Protein AF-A0A9D5J199-F1 (afdb_monomer_lite)

Radius of gyration: 12.13 Å; chains: 1; bounding box: 34×20×34 Å

Structure (mmCIF, N/CA/C/O backbone):
data_AF-A0A9D5J199-F1
#
_entry.id   AF-A0A9D5J199-F1
#
loop_
_atom_site.group_PDB
_atom_site.id
_atom_site.type_symbol
_atom_site.label_atom_id
_atom_site.label_alt_id
_atom_site.label_comp_id
_atom_site.label_asym_id
_atom_site.label_entity_id
_atom_site.label_seq_id
_atom_site.pdbx_PDB_ins_code
_atom_site.Cartn_x
_atom_site.Cartn_y
_atom_site.Cartn_z
_atom_site.occupancy
_atom_site.B_iso_or_equiv
_atom_site.auth_seq_id
_atom_site.auth_comp_id
_atom_site.auth_asym_id
_atom_site.auth_atom_id
_atom_site.pdbx_PDB_model_num
ATOM 1 N N . PRO A 1 1 ? 0.058 2.906 19.570 1.00 68.75 1 PRO A N 1
ATOM 2 C CA . PRO A 1 1 ? -0.098 1.990 18.413 1.00 68.75 1 PRO A CA 1
ATOM 3 C C . PRO A 1 1 ? -0.538 2.831 17.213 1.00 68.75 1 PRO A C 1
ATOM 5 O O . PRO A 1 1 ? -1.228 3.815 17.457 1.00 68.75 1 PRO A O 1
ATOM 8 N N . PRO A 1 2 ? -0.115 2.532 15.976 1.00 78.44 2 PRO A N 1
ATOM 9 C CA . PRO A 1 2 ? -0.611 3.261 14.811 1.00 78.44 2 PRO A CA 1
ATOM 10 C C . PRO A 1 2 ? -2.125 3.070 14.674 1.00 78.44 2 PRO A C 1
ATOM 12 O O . PRO A 1 2 ? -2.638 1.989 14.974 1.00 78.44 2 PRO A O 1
ATOM 15 N N . ASP A 1 3 ? -2.821 4.106 14.216 1.00 88.69 3 ASP A N 1
ATOM 16 C CA . ASP A 1 3 ? -4.263 4.034 13.999 1.00 88.69 3 ASP A CA 1
ATOM 17 C C . ASP A 1 3 ? -4.595 3.039 12.872 1.00 88.69 3 ASP A C 1
ATOM 19 O O . ASP A 1 3 ? -3.920 3.037 11.830 1.00 88.69 3 ASP A O 1
ATOM 23 N N . PRO A 1 4 ? -5.634 2.195 13.034 1.00 91.88 4 PRO A N 1
ATOM 24 C CA . PRO A 1 4 ? -6.099 1.317 11.969 1.00 91.88 4 PRO A CA 1
ATOM 25 C C . PRO A 1 4 ? -6.413 2.113 10.702 1.00 91.88 4 PRO A C 1
ATOM 27 O O . PRO A 1 4 ? -7.130 3.113 10.741 1.00 91.88 4 PRO A O 1
ATOM 30 N N . SER A 1 5 ? -5.865 1.662 9.578 1.00 95.00 5 SER A N 1
ATOM 31 C CA . SER A 1 5 ? -5.922 2.387 8.311 1.00 95.00 5 SER A CA 1
ATOM 32 C C . SER A 1 5 ? -6.186 1.440 7.145 1.00 95.00 5 SER A C 1
ATOM 34 O O . SER A 1 5 ? -5.791 0.273 7.179 1.00 95.00 5 SER A O 1
ATOM 36 N N . VAL A 1 6 ? -6.808 1.967 6.094 1.00 95.69 6 VAL A N 1
ATOM 37 C CA . VAL A 1 6 ? -6.933 1.314 4.787 1.00 95.69 6 VAL A CA 1
ATOM 38 C C . VAL A 1 6 ? -5.907 1.932 3.847 1.00 95.69 6 VAL A C 1
ATOM 40 O O . VAL A 1 6 ? -5.825 3.154 3.734 1.00 95.69 6 VAL A O 1
ATOM 43 N N . TYR A 1 7 ? -5.128 1.094 3.167 1.00 95.81 7 TYR A N 1
ATOM 44 C CA . TYR A 1 7 ? -4.159 1.535 2.168 1.00 95.81 7 TYR A CA 1
ATOM 45 C C . TYR A 1 7 ? -4.651 1.156 0.776 1.00 95.81 7 TYR A C 1
ATOM 47 O O . TYR A 1 7 ? -4.938 -0.012 0.517 1.00 95.81 7 TYR A O 1
ATOM 55 N N . VAL A 1 8 ? -4.737 2.141 -0.113 1.00 96.00 8 VAL A N 1
ATOM 56 C CA . VAL A 1 8 ? -5.217 1.973 -1.489 1.00 96.00 8 VAL A CA 1
ATOM 57 C C . VAL A 1 8 ? -4.125 2.404 -2.454 1.00 96.00 8 VAL A C 1
ATOM 59 O O . VAL A 1 8 ? -3.612 3.517 -2.356 1.00 96.00 8 VAL A O 1
ATOM 62 N N . LEU A 1 9 ? -3.779 1.526 -3.391 1.00 95.44 9 LEU A N 1
ATOM 63 C CA . LEU A 1 9 ? -2.841 1.816 -4.470 1.00 95.44 9 LEU A CA 1
ATOM 64 C C . LEU A 1 9 ? -3.590 2.431 -5.658 1.00 95.44 9 LEU A C 1
ATOM 66 O O . LEU A 1 9 ? -4.445 1.773 -6.244 1.00 95.44 9 LEU A O 1
ATOM 70 N N . ASP 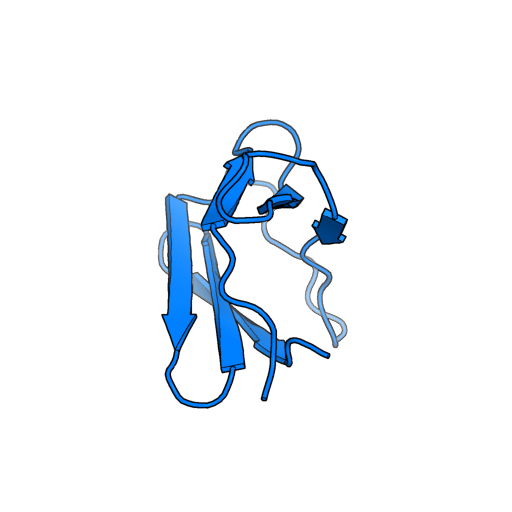A 1 10 ? -3.237 3.658 -6.033 1.00 93.31 10 ASP A N 1
ATOM 71 C CA . ASP A 1 10 ? -3.548 4.210 -7.352 1.00 93.31 10 ASP A CA 1
ATOM 72 C C . ASP A 1 10 ? -2.471 3.741 -8.339 1.00 93.31 10 ASP A C 1
ATOM 74 O O . ASP A 1 10 ? -1.282 4.006 -8.155 1.00 93.31 10 ASP A O 1
ATOM 78 N N . THR A 1 11 ? -2.880 2.997 -9.367 1.00 90.25 11 THR A N 1
ATOM 79 C CA . THR A 1 11 ? -1.977 2.410 -10.365 1.00 90.25 11 THR A CA 1
ATOM 80 C C . THR A 1 11 ? -1.656 3.349 -11.531 1.00 90.25 11 THR A C 1
ATOM 82 O O . THR A 1 11 ? -0.775 3.022 -12.331 1.00 90.25 11 THR A O 1
ATOM 85 N N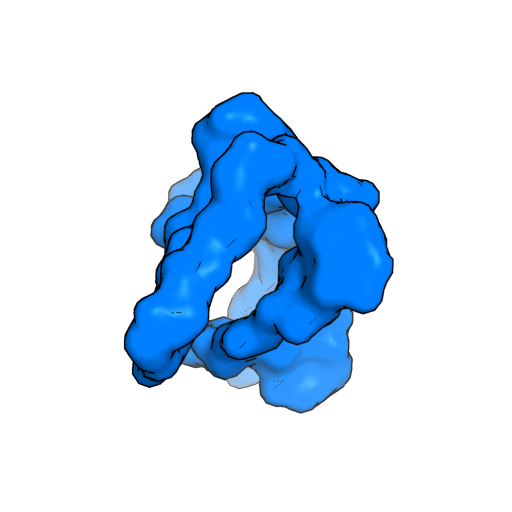 . VAL A 1 12 ? -2.365 4.480 -11.655 1.00 86.25 12 VAL A N 1
ATOM 86 C CA . VAL A 1 12 ? -2.166 5.484 -12.716 1.00 86.25 12 VAL A CA 1
ATOM 87 C C . VAL A 1 12 ? -1.113 6.496 -12.286 1.00 86.25 12 VAL A C 1
ATOM 89 O O . VAL A 1 12 ? -0.085 6.640 -12.944 1.00 86.25 12 VAL A O 1
ATOM 92 N N . GLY A 1 13 ? -1.341 7.170 -11.160 1.00 78.81 13 GLY A N 1
ATOM 93 C CA . GLY A 1 13 ? -0.322 7.954 -10.477 1.00 78.81 13 GLY A CA 1
ATOM 94 C C . GLY A 1 13 ? 0.176 7.114 -9.313 1.00 78.81 13 GLY A C 1
ATOM 95 O O . GLY A 1 13 ? -0.512 7.148 -8.297 1.00 78.81 13 GLY A O 1
ATOM 96 N N . PRO A 1 14 ? 1.284 6.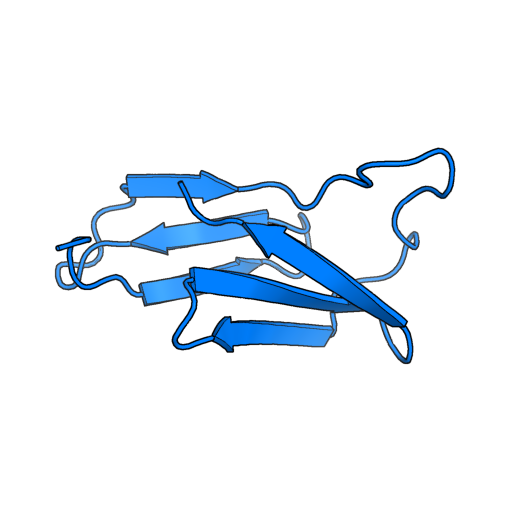345 -9.440 1.00 83.31 14 PRO A N 1
ATOM 97 C CA . PRO A 1 14 ? 1.707 5.324 -8.478 1.00 83.31 14 PRO A CA 1
ATOM 98 C C . PRO A 1 14 ? 1.837 5.930 -7.083 1.00 83.31 14 PRO A C 1
ATOM 100 O O . PRO A 1 14 ? 2.878 6.453 -6.697 1.00 83.31 14 PRO A O 1
ATOM 103 N N . THR A 1 15 ? 0.742 5.907 -6.338 1.00 92.31 15 THR A N 1
ATOM 104 C CA . THR A 1 15 ? 0.589 6.564 -5.048 1.00 92.31 15 THR A CA 1
ATOM 105 C C . THR A 1 15 ? -0.224 5.653 -4.159 1.00 92.31 15 THR A C 1
ATOM 107 O O . THR A 1 15 ? -1.148 4.966 -4.588 1.00 92.31 15 THR A O 1
ATOM 110 N N . ILE A 1 16 ? 0.166 5.611 -2.897 1.00 94.81 16 ILE A N 1
ATOM 111 C CA . ILE A 1 16 ? -0.484 4.819 -1.872 1.00 94.81 16 ILE A CA 1
ATOM 112 C C . ILE A 1 16 ? -1.226 5.807 -0.987 1.00 94.81 16 ILE A C 1
ATOM 114 O O . ILE A 1 16 ? -0.617 6.601 -0.268 1.00 94.81 16 ILE A O 1
ATOM 118 N N . ASN A 1 17 ? -2.545 5.766 -1.058 1.00 95.50 17 ASN A N 1
ATOM 119 C CA . ASN A 1 17 ? -3.428 6.600 -0.265 1.00 95.50 17 ASN A CA 1
ATOM 120 C C . ASN A 1 17 ? -3.757 5.870 1.037 1.00 95.50 17 ASN A C 1
ATOM 122 O O . ASN A 1 17 ? -4.241 4.738 1.017 1.00 95.50 17 ASN A O 1
ATOM 126 N N . GLN A 1 18 ? -3.472 6.511 2.165 1.00 96.06 18 GLN A N 1
ATOM 127 C CA . GLN A 1 18 ? -3.821 6.033 3.494 1.00 96.06 18 GLN A CA 1
ATOM 128 C C . GLN A 1 18 ? -5.098 6.727 3.953 1.00 96.06 18 GLN A C 1
ATOM 130 O O . GLN A 1 18 ? -5.137 7.954 4.079 1.00 96.06 18 GLN A O 1
ATOM 135 N N . PHE A 1 19 ? -6.106 5.928 4.270 1.00 97.06 19 PHE A N 1
ATOM 136 C CA . PHE A 1 19 ? -7.374 6.379 4.817 1.00 97.06 19 PHE A CA 1
ATOM 137 C C . PHE A 1 19 ? -7.560 5.879 6.246 1.00 97.06 19 PHE A C 1
ATOM 139 O O . PHE A 1 19 ? -7.147 4.765 6.573 1.00 97.06 19 PHE A O 1
ATOM 146 N N . SER A 1 20 ? -8.252 6.661 7.076 1.00 96.75 20 SER A N 1
ATOM 147 C CA . SER A 1 20 ? -8.821 6.126 8.316 1.00 96.75 20 SER A CA 1
ATOM 148 C C . SER A 1 20 ? -9.925 5.108 8.002 1.00 96.75 20 SER A C 1
ATOM 150 O O . SER A 1 20 ? -10.414 5.024 6.873 1.00 96.75 20 SER A O 1
ATOM 152 N N . LEU A 1 21 ? -10.393 4.368 9.010 1.00 96.19 21 LEU A N 1
ATOM 153 C CA . LEU A 1 21 ? -11.547 3.474 8.837 1.00 96.19 21 LEU A CA 1
ATOM 154 C C . LEU A 1 21 ? -12.857 4.213 8.498 1.00 96.19 21 LEU A C 1
ATOM 156 O O . LEU A 1 21 ? -13.770 3.589 7.968 1.00 96.19 21 LEU A O 1
ATOM 160 N N . GLN A 1 22 ? -12.955 5.525 8.753 1.00 97.38 22 GLN A N 1
ATOM 161 C CA . GLN A 1 22 ? -14.076 6.353 8.273 1.00 97.38 22 GLN A CA 1
ATOM 162 C C . GLN A 1 22 ? -13.858 6.903 6.853 1.00 97.38 22 GLN A C 1
ATOM 164 O O . GLN A 1 22 ? -14.609 7.772 6.421 1.00 97.38 22 GLN A O 1
ATOM 169 N N . LEU A 1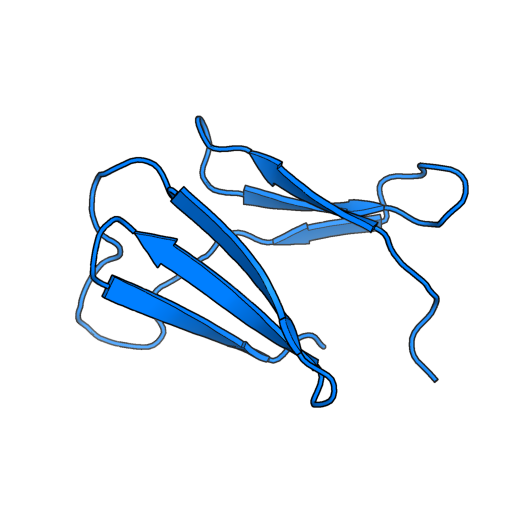 23 ? -12.837 6.423 6.134 1.00 96.56 23 LEU A N 1
ATOM 170 C CA . LEU A 1 23 ? -12.487 6.840 4.772 1.00 96.56 23 LEU A CA 1
ATOM 171 C C . LEU A 1 23 ? -12.037 8.303 4.647 1.00 96.56 23 LEU A C 1
ATOM 173 O O . LEU A 1 23 ? -12.056 8.875 3.559 1.00 96.56 23 LEU A O 1
ATOM 177 N N . ASN A 1 24 ? -11.554 8.901 5.738 1.00 97.69 24 ASN A N 1
ATOM 178 C CA . ASN A 1 24 ? -10.875 10.191 5.665 1.00 97.69 24 ASN A CA 1
ATOM 179 C C . ASN A 1 24 ? -9.461 9.987 5.123 1.00 97.69 24 ASN A C 1
ATOM 181 O O . ASN A 1 24 ? -8.711 9.181 5.677 1.00 97.69 24 ASN A O 1
ATOM 185 N N . LEU A 1 25 ? -9.081 10.723 4.075 1.00 96.75 25 LEU A N 1
ATOM 186 C CA . LEU A 1 25 ? -7.712 10.699 3.561 1.00 96.75 25 LEU A CA 1
ATOM 187 C C . LEU A 1 25 ? -6.769 11.301 4.608 1.00 96.75 25 LEU A C 1
ATOM 189 O O . LEU A 1 25 ? -6.876 12.475 4.951 1.00 96.75 25 LEU A O 1
ATOM 193 N N . GLN A 1 26 ? -5.838 10.493 5.107 1.00 95.62 26 GLN A N 1
ATOM 194 C CA . GLN A 1 26 ? -4.859 10.911 6.111 1.00 95.62 26 GLN A CA 1
ATOM 195 C C . GLN A 1 26 ? -3.508 11.247 5.484 1.00 95.62 26 GLN A C 1
ATOM 197 O O . GLN A 1 26 ? -2.798 12.128 5.971 1.00 95.62 26 GLN A O 1
ATOM 202 N N . ARG A 1 27 ? -3.115 10.516 4.433 1.00 93.44 27 ARG A N 1
ATOM 203 C CA . ARG A 1 27 ? -1.805 10.679 3.796 1.00 93.44 27 ARG A CA 1
ATOM 204 C C . ARG A 1 27 ? -1.789 10.124 2.380 1.00 93.44 27 ARG A C 1
ATOM 206 O O . ARG A 1 27 ? -2.418 9.109 2.107 1.00 93.44 27 ARG A O 1
ATOM 213 N N . GLN A 1 28 ? -0.974 10.731 1.526 1.00 94.25 28 GLN A N 1
ATOM 214 C CA . GLN A 1 28 ? -0.567 10.163 0.248 1.00 94.25 28 GLN A CA 1
ATOM 215 C C . GLN A 1 28 ? 0.935 9.875 0.292 1.00 94.25 28 GLN A C 1
ATOM 217 O O . GLN A 1 28 ? 1.738 10.741 0.644 1.00 94.25 28 GLN A O 1
ATOM 222 N N . LEU A 1 29 ? 1.313 8.638 -0.011 1.00 91.25 29 LEU A N 1
ATOM 223 C CA . LEU A 1 29 ? 2.697 8.184 -0.066 1.00 91.25 29 LEU A CA 1
ATOM 224 C C . LEU A 1 29 ? 3.049 7.910 -1.526 1.00 91.25 29 LEU A C 1
ATOM 226 O O . LEU A 1 29 ? 2.391 7.107 -2.183 1.00 91.25 29 LEU A O 1
ATOM 230 N N . SER A 1 30 ? 4.100 8.537 -2.036 1.00 87.31 30 SER A N 1
ATOM 231 C CA . SER A 1 30 ? 4.664 8.159 -3.332 1.00 87.31 30 SER A CA 1
ATOM 232 C C . SER A 1 30 ? 5.764 7.129 -3.093 1.00 87.31 30 SER A C 1
ATOM 234 O O . SER A 1 30 ? 6.685 7.426 -2.324 1.00 87.31 30 SER A O 1
ATOM 236 N N . PRO A 1 31 ? 5.727 5.950 -3.738 1.00 81.62 31 PRO A N 1
ATOM 237 C CA . PRO A 1 31 ? 6.899 5.105 -3.838 1.00 81.62 31 PRO A CA 1
ATOM 238 C C . PRO A 1 31 ? 8.037 5.959 -4.400 1.00 81.62 31 PRO A C 1
ATOM 240 O O . PRO A 1 31 ? 7.873 6.672 -5.391 1.00 81.62 31 PRO A O 1
ATOM 243 N N . ARG A 1 32 ? 9.189 5.916 -3.742 1.00 79.19 32 ARG A N 1
ATOM 244 C CA . ARG A 1 32 ? 10.427 6.524 -4.223 1.00 79.19 32 ARG A CA 1
ATOM 245 C C . ARG A 1 32 ? 11.517 5.484 -4.074 1.00 79.19 32 ARG A C 1
ATOM 247 O O . ARG A 1 32 ? 11.503 4.729 -3.102 1.00 79.19 32 ARG A O 1
ATOM 254 N N . SER A 1 33 ? 12.436 5.432 -5.030 1.00 72.25 33 SER A N 1
ATOM 255 C CA . SER A 1 33 ? 13.633 4.632 -4.819 1.00 72.25 33 SER A CA 1
ATOM 256 C C . SER A 1 33 ? 14.467 5.265 -3.712 1.00 72.25 33 SER A C 1
ATOM 258 O O . SER A 1 33 ? 14.641 6.482 -3.683 1.00 72.25 33 SER A O 1
ATOM 260 N N . ALA A 1 34 ? 14.945 4.436 -2.788 1.00 68.69 34 ALA A N 1
ATOM 261 C CA . ALA A 1 34 ? 15.873 4.856 -1.746 1.00 68.69 34 ALA A CA 1
ATOM 262 C C . ALA A 1 34 ? 17.335 4.890 -2.238 1.00 68.69 34 ALA A C 1
ATOM 264 O O . ALA A 1 34 ? 18.204 5.344 -1.500 1.00 68.69 34 ALA A O 1
ATOM 265 N N . GLY A 1 35 ? 17.610 4.402 -3.455 1.00 69.94 35 GLY A N 1
ATOM 266 C CA . GLY A 1 35 ? 18.950 4.322 -4.040 1.00 69.94 35 GLY A CA 1
ATOM 267 C C . GLY A 1 35 ? 19.004 4.864 -5.468 1.00 69.94 35 GLY A C 1
ATOM 268 O O . GLY A 1 35 ? 18.098 5.562 -5.917 1.00 69.94 35 GLY A O 1
ATOM 269 N N . GLU A 1 36 ? 20.075 4.527 -6.187 1.00 72.06 36 GLU A N 1
ATOM 270 C CA . GLU A 1 36 ? 20.308 5.015 -7.555 1.00 72.06 36 GLU A CA 1
ATOM 271 C C . GLU A 1 36 ? 19.391 4.372 -8.603 1.00 72.06 36 GLU A C 1
ATOM 273 O O . GLU A 1 36 ? 19.204 4.934 -9.679 1.00 72.06 36 GLU A O 1
ATOM 278 N N . GLU A 1 37 ? 18.792 3.212 -8.310 1.00 75.38 37 GLU A N 1
ATOM 279 C CA . GLU A 1 37 ? 17.923 2.541 -9.274 1.00 75.38 37 GLU A CA 1
ATOM 280 C C . GLU A 1 37 ? 16.533 3.184 -9.282 1.00 75.38 37 GLU A C 1
ATOM 282 O O . GLU A 1 37 ? 15.833 3.112 -8.271 1.00 75.38 37 GLU A O 1
ATOM 287 N N . PRO A 1 38 ? 16.093 3.815 -10.383 1.00 81.81 38 PRO A N 1
ATOM 288 C CA . PRO A 1 38 ? 14.779 4.433 -10.440 1.00 81.81 38 PRO A CA 1
ATOM 289 C C . PRO A 1 38 ? 13.676 3.380 -10.315 1.00 81.81 38 PRO A C 1
ATOM 291 O O . PRO A 1 38 ? 13.851 2.204 -10.641 1.00 81.81 38 PRO A O 1
ATOM 294 N N . LEU A 1 39 ? 12.496 3.819 -9.878 1.00 85.62 39 LEU A N 1
ATOM 295 C CA . LEU A 1 39 ? 11.323 2.960 -9.956 1.00 85.62 39 LEU A CA 1
ATOM 296 C C . LEU A 1 39 ? 11.037 2.593 -11.420 1.00 85.62 39 LEU A C 1
ATOM 298 O O . LEU A 1 39 ? 11.218 3.439 -12.302 1.00 85.62 39 LEU A O 1
ATOM 302 N N . PRO A 1 40 ? 10.573 1.363 -11.694 1.00 89.06 40 PRO A N 1
ATOM 303 C CA . PRO A 1 40 ? 10.184 0.970 -13.038 1.00 89.06 40 PRO A CA 1
ATOM 304 C C . PRO A 1 40 ? 9.127 1.919 -13.606 1.00 89.06 40 PRO A C 1
ATOM 306 O O . PRO A 1 40 ? 8.178 2.282 -12.914 1.00 89.06 40 PRO A O 1
ATOM 309 N N . ASN A 1 41 ? 9.248 2.268 -14.889 1.00 87.00 41 ASN A N 1
ATOM 310 C CA . ASN A 1 41 ? 8.265 3.094 -15.5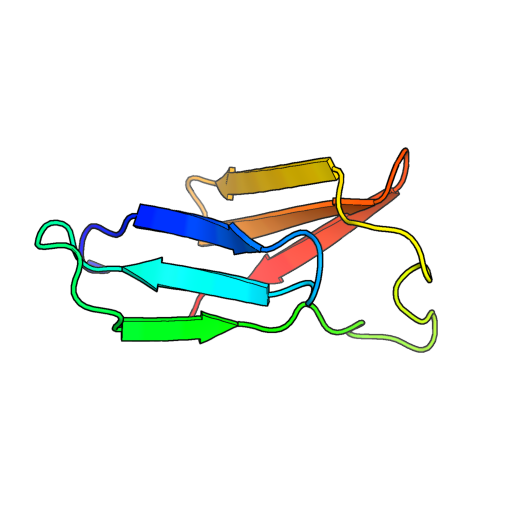97 1.00 87.00 41 ASN A CA 1
ATOM 311 C C . ASN A 1 41 ? 7.035 2.276 -16.050 1.00 87.00 41 ASN A C 1
ATOM 313 O O . ASN A 1 41 ? 6.585 2.357 -17.190 1.00 87.00 41 ASN A O 1
ATOM 317 N N . THR A 1 42 ? 6.541 1.413 -15.168 1.00 89.69 42 THR A N 1
ATOM 318 C CA . THR A 1 42 ? 5.396 0.522 -15.384 1.00 89.69 42 THR A CA 1
ATOM 319 C C . THR A 1 42 ? 4.415 0.704 -14.238 1.00 89.69 42 THR A C 1
ATOM 321 O O . THR A 1 42 ? 4.834 1.011 -13.123 1.00 89.69 42 THR A O 1
ATOM 324 N N . SER A 1 43 ? 3.125 0.460 -14.461 1.00 92.12 43 SER A N 1
ATOM 325 C CA . SER A 1 43 ? 2.152 0.516 -13.368 1.00 92.12 43 SER A CA 1
ATOM 326 C C . SER A 1 43 ? 2.473 -0.511 -12.271 1.00 92.12 43 SER A C 1
ATOM 328 O O . SER A 1 43 ? 2.866 -1.643 -12.577 1.00 92.12 43 SER A O 1
ATOM 330 N N . PRO A 1 44 ? 2.304 -0.146 -10.988 1.00 93.38 44 PRO A N 1
ATOM 331 C CA . PRO A 1 44 ? 2.418 -1.096 -9.898 1.00 93.38 44 PRO A CA 1
ATOM 332 C C . PRO A 1 44 ? 1.272 -2.111 -9.978 1.00 93.38 44 PRO A C 1
ATOM 334 O O . PRO A 1 44 ? 0.178 -1.822 -10.456 1.00 93.38 44 PRO A O 1
ATOM 337 N N . THR A 1 45 ? 1.546 -3.322 -9.514 1.00 95.06 45 THR A N 1
ATOM 338 C CA . THR A 1 45 ? 0.697 -4.510 -9.711 1.00 95.06 45 THR A CA 1
ATOM 339 C C . THR A 1 45 ? 0.137 -5.064 -8.407 1.00 95.06 45 THR A C 1
ATOM 341 O O . THR A 1 45 ? -0.884 -5.743 -8.421 1.00 95.06 45 THR A O 1
ATOM 344 N N . ALA A 1 46 ? 0.782 -4.768 -7.276 1.00 95.12 46 ALA A N 1
ATOM 345 C CA . ALA A 1 46 ? 0.323 -5.192 -5.962 1.00 95.12 46 ALA A CA 1
ATOM 346 C C . ALA A 1 46 ? 0.805 -4.242 -4.861 1.00 95.12 46 ALA A C 1
ATOM 348 O O . ALA A 1 46 ? 1.841 -3.583 -4.995 1.00 95.12 46 ALA A O 1
ATOM 349 N N . LEU A 1 47 ? 0.057 -4.234 -3.758 1.00 95.88 47 LEU A N 1
ATOM 350 C CA . LEU A 1 47 ? 0.353 -3.524 -2.520 1.00 95.88 47 LEU A CA 1
ATOM 351 C C . LEU A 1 47 ? 0.116 -4.464 -1.334 1.00 95.88 47 LEU A C 1
ATOM 353 O O . LEU A 1 47 ? -0.894 -5.166 -1.292 1.00 95.88 47 LEU A O 1
ATOM 357 N N . ALA A 1 48 ? 1.010 -4.432 -0.348 1.00 96.00 48 ALA A N 1
ATOM 358 C CA . ALA A 1 48 ? 0.803 -5.072 0.945 1.00 96.00 48 ALA A CA 1
ATOM 359 C C . ALA A 1 48 ? 1.381 -4.223 2.083 1.00 96.00 48 ALA A C 1
ATOM 361 O O . ALA A 1 48 ? 2.342 -3.475 1.896 1.00 96.00 48 ALA A O 1
ATOM 362 N N . VAL A 1 49 ? 0.813 -4.378 3.280 1.00 94.44 49 VAL A N 1
ATOM 363 C CA . VAL A 1 49 ? 1.378 -3.852 4.527 1.00 94.44 49 VAL A CA 1
ATOM 364 C C . VAL A 1 49 ? 1.667 -5.023 5.453 1.00 94.44 49 VAL A C 1
ATOM 366 O O . VAL A 1 49 ? 0.788 -5.834 5.746 1.00 94.44 49 VAL A O 1
ATOM 369 N N . THR A 1 50 ? 2.912 -5.138 5.894 1.00 93.69 50 THR A N 1
ATOM 370 C CA . THR A 1 50 ? 3.363 -6.237 6.751 1.00 93.69 50 THR A CA 1
ATOM 371 C C . THR A 1 50 ? 3.124 -5.938 8.234 1.00 93.69 50 THR A C 1
ATOM 373 O O . THR A 1 50 ? 2.924 -4.794 8.647 1.00 93.69 50 THR A O 1
ATOM 376 N N . LYS A 1 51 ? 3.234 -6.968 9.085 1.00 90.44 51 LYS A N 1
ATOM 377 C CA . LYS A 1 51 ? 3.122 -6.813 10.549 1.00 90.44 51 LYS A CA 1
ATOM 378 C C . LYS A 1 51 ? 4.200 -5.900 11.151 1.00 90.44 51 LYS A C 1
ATOM 380 O O . LYS A 1 51 ? 3.935 -5.235 12.144 1.00 90.44 51 LYS A O 1
ATOM 385 N N . ASN A 1 52 ? 5.389 -5.833 10.546 1.00 90.88 52 ASN A N 1
ATOM 386 C CA . ASN A 1 52 ? 6.475 -4.926 10.946 1.00 90.88 52 ASN A CA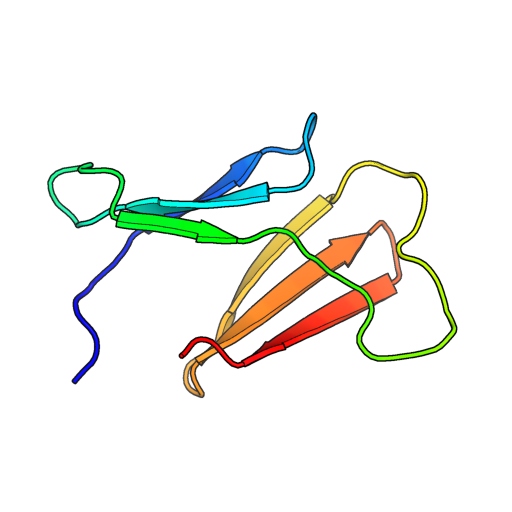 1
ATOM 387 C C . ASN A 1 52 ? 6.386 -3.535 10.286 1.00 90.88 52 ASN A C 1
ATOM 389 O O . ASN A 1 52 ? 7.360 -2.786 10.294 1.00 90.88 52 ASN A O 1
ATOM 393 N N . ARG A 1 53 ? 5.211 -3.170 9.751 1.00 90.88 53 ARG A N 1
ATOM 394 C CA . ARG A 1 53 ? 4.920 -1.851 9.169 1.00 90.88 53 ARG A CA 1
ATOM 395 C C . ARG A 1 53 ? 5.787 -1.499 7.954 1.00 90.88 53 ARG A C 1
ATOM 397 O O . ARG A 1 53 ? 6.079 -0.328 7.726 1.00 90.88 53 ARG A O 1
ATOM 404 N N . LEU A 1 54 ? 6.161 -2.496 7.155 1.00 93.62 54 LEU A N 1
ATOM 405 C CA . LEU A 1 54 ? 6.681 -2.247 5.814 1.00 93.62 54 LEU A CA 1
ATOM 406 C C . LEU A 1 54 ? 5.509 -2.096 4.856 1.00 93.62 54 LEU A C 1
ATOM 408 O O . LEU A 1 54 ? 4.619 -2.949 4.818 1.00 93.62 54 LEU A O 1
ATOM 412 N N . VAL A 1 55 ? 5.531 -1.024 4.070 1.00 93.75 55 VAL A N 1
ATOM 413 C CA . VAL A 1 55 ? 4.720 -0.938 2.860 1.00 93.75 55 VAL A CA 1
ATOM 414 C C . VAL A 1 55 ? 5.504 -1.592 1.732 1.00 93.75 55 VAL A C 1
ATOM 416 O O . VAL A 1 55 ? 6.683 -1.297 1.545 1.00 93.75 55 VAL A O 1
ATOM 419 N N . VAL A 1 56 ? 4.867 -2.509 1.015 1.00 94.62 56 VAL A N 1
ATOM 420 C CA . VAL A 1 56 ? 5.471 -3.292 -0.063 1.00 94.62 56 VAL A CA 1
ATOM 421 C C . VAL A 1 56 ? 4.691 -3.026 -1.340 1.00 94.62 56 VAL A C 1
ATOM 423 O O . VAL A 1 56 ? 3.470 -3.164 -1.347 1.00 94.62 56 VAL A O 1
ATOM 426 N N . VAL A 1 57 ? 5.387 -2.664 -2.416 1.00 94.38 57 VAL A N 1
ATOM 427 C CA . VAL A 1 57 ? 4.803 -2.408 -3.737 1.00 94.38 57 VAL A CA 1
ATOM 428 C C . VAL A 1 57 ? 5.515 -3.262 -4.774 1.00 94.38 57 VAL A C 1
ATOM 430 O O . VAL A 1 57 ? 6.744 -3.266 -4.845 1.00 94.38 57 VAL A O 1
ATOM 433 N N . ALA A 1 58 ? 4.745 -3.970 -5.594 1.00 94.12 58 ALA A N 1
ATOM 434 C CA . ALA A 1 58 ? 5.282 -4.758 -6.696 1.00 94.12 58 ALA A CA 1
ATOM 435 C C . ALA A 1 58 ? 5.131 -4.026 -8.031 1.00 94.12 58 ALA A C 1
ATOM 437 O O . ALA A 1 58 ? 4.056 -3.519 -8.350 1.00 94.12 58 ALA A O 1
ATOM 438 N N . PHE A 1 59 ? 6.180 -4.056 -8.844 1.00 92.75 59 PHE A N 1
ATOM 439 C CA . PHE A 1 59 ? 6.195 -3.614 -10.236 1.00 92.75 59 PHE A CA 1
ATOM 440 C C . PHE A 1 59 ? 6.573 -4.822 -11.098 1.00 92.75 59 PHE A C 1
ATOM 442 O O . PHE A 1 59 ? 7.754 -5.151 -11.242 1.00 92.75 59 PHE A O 1
ATOM 449 N N . GLY A 1 60 ? 5.569 -5.546 -11.603 1.00 92.12 60 GLY A N 1
ATOM 450 C CA . GLY A 1 60 ? 5.782 -6.825 -12.279 1.00 92.12 60 GLY A CA 1
ATOM 451 C C . GLY A 1 60 ? 6.457 -7.842 -11.354 1.00 92.12 60 GLY A C 1
ATOM 452 O O . GLY A 1 60 ? 5.908 -8.210 -10.320 1.00 92.12 60 GLY A O 1
ATOM 453 N N . ASN A 1 61 ? 7.665 -8.281 -11.711 1.00 92.88 61 ASN A N 1
ATOM 454 C CA . ASN A 1 61 ? 8.456 -9.245 -10.939 1.00 92.88 61 ASN A CA 1
ATOM 455 C C . ASN A 1 61 ? 9.428 -8.603 -9.928 1.00 92.88 61 ASN A C 1
ATOM 457 O O . ASN A 1 61 ? 10.243 -9.314 -9.340 1.00 92.88 61 ASN A O 1
ATOM 461 N N . ARG A 1 62 ? 9.384 -7.278 -9.739 1.00 91.81 62 ARG A N 1
ATOM 462 C CA . ARG A 1 62 ? 10.253 -6.549 -8.802 1.00 91.81 62 ARG A CA 1
ATOM 463 C C . ARG A 1 62 ? 9.455 -6.051 -7.603 1.00 91.81 62 ARG A C 1
ATOM 465 O O . ARG A 1 62 ? 8.360 -5.518 -7.769 1.00 91.81 62 ARG A O 1
ATOM 472 N N . ILE A 1 63 ? 10.020 -6.185 -6.405 1.00 91.62 63 ILE A N 1
ATOM 473 C CA . ILE A 1 63 ? 9.405 -5.736 -5.152 1.00 91.62 63 ILE A CA 1
ATOM 474 C C . ILE A 1 63 ? 10.219 -4.582 -4.572 1.00 91.62 63 ILE A C 1
ATOM 476 O O . ILE A 1 63 ? 11.428 -4.693 -4.389 1.00 91.62 63 ILE A O 1
ATOM 480 N N . PHE A 1 64 ? 9.527 -3.501 -4.229 1.00 91.44 64 PHE A N 1
ATOM 481 C CA . PHE A 1 64 ? 10.063 -2.342 -3.527 1.00 91.44 64 PHE A CA 1
ATOM 482 C C . PHE A 1 64 ? 9.365 -2.228 -2.179 1.00 91.44 64 PHE A C 1
ATOM 484 O O . PHE A 1 64 ? 8.197 -2.595 -2.043 1.00 91.44 64 PHE A O 1
ATOM 491 N N . HIS A 1 65 ? 10.066 -1.727 -1.170 1.00 92.12 65 HIS A N 1
ATOM 492 C CA . HIS A 1 65 ? 9.475 -1.545 0.146 1.00 92.12 65 HIS A CA 1
ATOM 493 C C . HIS A 1 65 ? 10.025 -0.310 0.848 1.00 92.12 65 HIS A C 1
ATOM 495 O O . HIS A 1 65 ? 11.105 0.181 0.529 1.00 92.12 65 HIS A O 1
ATOM 501 N N . GLY A 1 66 ? 9.259 0.176 1.817 1.00 90.38 66 GLY A N 1
ATOM 502 C CA . GLY A 1 66 ? 9.645 1.280 2.680 1.00 90.38 66 GLY A CA 1
ATOM 503 C C . GLY A 1 66 ? 8.996 1.150 4.049 1.00 90.38 66 GLY A C 1
ATOM 504 O O . GLY A 1 66 ? 7.965 0.493 4.210 1.00 90.38 66 GLY A O 1
ATOM 505 N N . GLN A 1 67 ? 9.609 1.773 5.047 1.00 91.38 67 GLN A N 1
ATOM 506 C CA . GLN A 1 67 ? 9.066 1.797 6.397 1.00 91.38 67 GLN A CA 1
ATOM 507 C C . GLN A 1 67 ? 7.910 2.801 6.472 1.00 91.38 67 GLN A C 1
ATOM 509 O O . GLN A 1 67 ? 8.066 3.964 6.093 1.00 91.38 67 GLN A O 1
ATOM 514 N N . LEU A 1 68 ? 6.755 2.364 6.978 1.00 88.50 68 LEU A N 1
ATOM 515 C CA . LEU A 1 68 ? 5.698 3.290 7.370 1.00 88.50 68 LEU A CA 1
ATOM 516 C C . LEU A 1 68 ? 6.132 4.033 8.648 1.00 88.50 68 LEU A C 1
ATOM 518 O O . LEU A 1 68 ? 6.604 3.376 9.582 1.00 88.50 68 LEU A O 1
ATOM 522 N N . PRO A 1 69 ? 5.957 5.363 8.704 1.00 76.19 69 PRO A N 1
ATOM 523 C CA . PRO A 1 69 ? 6.291 6.179 9.872 1.00 76.19 69 PRO A CA 1
ATOM 524 C C . PRO A 1 69 ? 5.425 5.818 11.078 1.00 76.19 69 PRO A C 1
ATOM 526 O O . PRO A 1 69 ? 4.215 5.562 10.898 1.00 76.19 69 PRO A O 1
#

Sequence (69 aa):
PPDPSVYVLDTVGPTINQFSLQLNLQRQLSPRSAGEEPLPNTSPTALAVTKNRLVVVAFGNRIFHGQLP

pLDDT: mean 89.83, std 7.54, range [68.69, 97.69]

Secondary structure (DSSP, 8-state):
-PPPEEEEEETTTTEEEEEETT--EEEEE----SSSSPPPSS---EEEE-TT-EEEEEETTEEEEEE--

Foldseek 3Di:
DDADWDWDADQVQGWIFTAHPVRHTDDIHHDADPDDDGDDPHGWDDWDADPQQWIWIHDDPDIDIDHDD